Protein AF-A0A7D9IZT2-F1 (afdb_monomer)

Secondary structure (DSSP, 8-state):
-HHHHHHHHHHHHT-TTS--S---S--S--THHHHSGGGGT---------HHHHHHHHHHHTTT-GGG----S-HHHHHHHHHH-S-GGG--GGGHHHHHHHHHHHSPPPTT-

Organism: Paramuricea clavata (NCBI:txid317549)

Mean predicted aligned error: 15.82 Å

Solvent-accessible surface area (backbone atoms only — not comparable to full-atom values): 7527 Å² total; per-residue (Å²): 106,73,68,55,53,50,51,49,52,54,55,61,72,61,48,87,90,54,96,77,86,89,68,96,57,88,86,66,78,82,48,56,61,79,75,41,31,61,86,74,73,46,73,90,83,77,77,92,74,52,74,64,57,53,48,54,49,39,64,74,66,43,76,76,37,74,90,67,60,78,68,90,59,54,71,68,61,48,51,50,50,44,70,77,41,82,60,64,89,74,61,50,78,93,47,47,66,59,54,49,52,51,49,64,74,73,50,78,80,70,96,84,126

Structure (mmCIF, N/CA/C/O backbone):
data_AF-A0A7D9IZT2-F1
#
_entry.id   AF-A0A7D9IZT2-F1
#
loop_
_atom_site.group_PDB
_atom_site.id
_atom_site.type_symbol
_atom_site.label_atom_id
_atom_site.label_alt_id
_atom_site.label_comp_id
_atom_site.label_asym_id
_atom_site.label_entity_id
_atom_site.label_seq_id
_atom_site.pdbx_PDB_ins_code
_atom_site.Cartn_x
_atom_site.Cartn_y
_atom_site.Cartn_z
_atom_site.occupancy
_atom_site.B_iso_or_equiv
_atom_site.auth_seq_id
_atom_site.auth_comp_id
_atom_site.auth_asym_id
_atom_site.auth_atom_id
_atom_site.pdbx_PDB_model_num
ATOM 1 N N . MET A 1 1 ? 0.915 36.038 -32.076 1.00 67.31 1 MET A N 1
ATOM 2 C CA . MET A 1 1 ? 0.946 36.434 -30.653 1.00 67.31 1 MET A CA 1
ATOM 3 C C . MET A 1 1 ? -0.349 36.115 -29.904 1.00 67.31 1 MET A C 1
ATOM 5 O O . MET A 1 1 ? -0.340 35.147 -29.163 1.00 67.31 1 MET A O 1
ATOM 9 N N . GLN A 1 2 ? -1.478 36.820 -30.100 1.00 78.44 2 GLN A N 1
ATOM 10 C CA . GLN A 1 2 ? -2.696 36.554 -29.299 1.00 78.44 2 GLN A CA 1
ATOM 11 C C . GLN A 1 2 ? -3.222 35.116 -29.453 1.00 78.44 2 GLN A C 1
ATOM 13 O O . GLN A 1 2 ? -3.548 34.465 -28.469 1.00 78.44 2 GLN A O 1
ATOM 18 N N . GLN A 1 3 ? -3.231 34.599 -30.683 1.00 81.31 3 GLN A N 1
ATOM 19 C CA . GLN A 1 3 ? -3.655 33.232 -30.991 1.00 81.31 3 GLN A CA 1
ATOM 20 C C . GLN A 1 3 ? -2.750 32.166 -30.353 1.00 81.31 3 GLN A C 1
ATOM 22 O 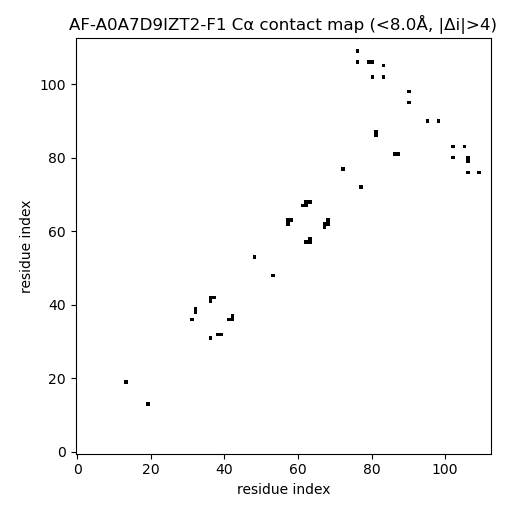O . GLN A 1 3 ? -3.232 31.142 -29.883 1.00 81.31 3 GLN A O 1
ATOM 27 N N . GLU A 1 4 ? -1.445 32.420 -30.279 1.00 79.81 4 GLU A N 1
ATOM 28 C CA . GLU A 1 4 ? -0.483 31.506 -29.652 1.00 79.81 4 GLU A CA 1
ATOM 29 C C . GLU A 1 4 ? -0.645 31.507 -28.131 1.00 79.81 4 GLU A C 1
ATOM 31 O O . GLU A 1 4 ? -0.643 30.441 -27.520 1.00 79.81 4 GLU A O 1
ATOM 36 N N . CYS A 1 5 ? -0.888 32.677 -27.528 1.00 77.88 5 CYS A N 1
ATOM 37 C CA . CYS A 1 5 ? -1.231 32.786 -26.111 1.00 77.88 5 CYS A CA 1
ATOM 38 C C . CYS A 1 5 ? -2.533 32.039 -25.790 1.00 77.88 5 CYS A C 1
ATOM 40 O O . CYS A 1 5 ? -2.594 31.313 -24.802 1.00 77.88 5 CYS A O 1
ATOM 42 N N . THR A 1 6 ? -3.561 32.163 -26.636 1.00 78.62 6 THR A N 1
ATOM 43 C CA . THR A 1 6 ? -4.818 31.418 -26.474 1.00 78.62 6 THR A CA 1
ATOM 44 C C . THR A 1 6 ? -4.596 29.908 -26.574 1.00 78.62 6 THR A C 1
ATOM 46 O O . THR A 1 6 ? -5.107 29.161 -25.741 1.00 78.62 6 THR A O 1
ATOM 49 N N . ASN A 1 7 ? -3.787 29.451 -27.531 1.00 77.25 7 ASN A N 1
ATOM 50 C CA . ASN A 1 7 ? -3.464 28.032 -27.680 1.00 77.25 7 ASN A CA 1
ATOM 51 C C . ASN A 1 7 ? -2.687 27.493 -26.472 1.00 77.25 7 ASN A C 1
ATOM 53 O O . ASN A 1 7 ? -3.008 26.417 -25.970 1.00 77.25 7 ASN A O 1
ATOM 57 N N . PHE A 1 8 ? -1.719 28.260 -25.967 1.00 74.56 8 PHE A N 1
ATOM 58 C CA . PHE A 1 8 ? -0.972 27.908 -24.762 1.00 74.56 8 PHE A CA 1
ATOM 59 C C . PHE A 1 8 ? -1.887 27.804 -23.538 1.00 74.56 8 PHE A C 1
ATOM 61 O O . PHE A 1 8 ? -1.830 26.811 -22.823 1.00 74.56 8 PHE A O 1
ATOM 68 N N . VAL A 1 9 ? -2.775 28.781 -23.324 1.00 72.31 9 VAL A N 1
ATOM 69 C CA . VAL A 1 9 ? -3.735 28.774 -22.208 1.00 72.31 9 VAL A CA 1
ATOM 70 C C . VAL A 1 9 ? -4.681 27.576 -22.297 1.00 72.31 9 VAL A C 1
ATOM 72 O O . VAL A 1 9 ? -4.939 26.933 -21.282 1.00 72.31 9 VAL A O 1
ATOM 75 N N . ASN A 1 10 ? -5.163 27.234 -23.492 1.00 71.81 10 ASN A N 1
ATOM 76 C CA . ASN A 1 10 ? -6.038 26.077 -23.690 1.00 71.81 10 ASN A CA 1
ATOM 77 C C . ASN A 1 10 ? -5.309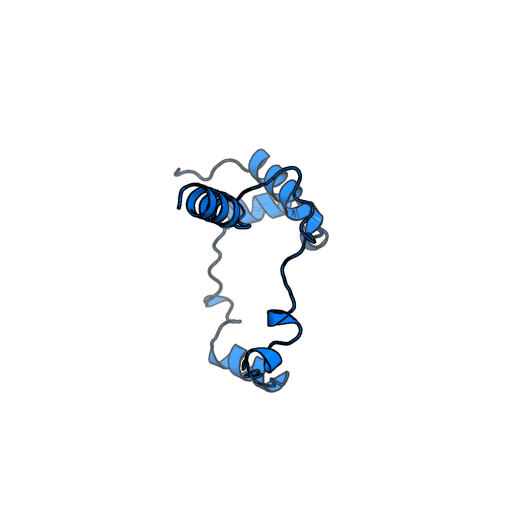 24.752 -23.432 1.00 71.81 10 ASN A C 1
ATOM 79 O O . ASN A 1 10 ? -5.862 23.872 -22.773 1.00 71.81 10 ASN A O 1
ATOM 83 N N . TYR A 1 11 ? -4.062 24.621 -23.890 1.00 67.25 11 TYR A N 1
ATOM 84 C CA . TYR A 1 11 ? -3.228 23.448 -23.621 1.00 67.25 11 TYR A CA 1
ATOM 85 C C . TYR A 1 11 ? -2.884 23.325 -22.129 1.00 67.25 11 TYR A C 1
ATOM 87 O O . TYR A 1 11 ? -3.058 22.264 -21.530 1.00 67.25 11 TYR A O 1
ATOM 95 N N . TRP A 1 12 ? -2.466 24.430 -21.506 1.00 64.19 12 TRP A N 1
ATOM 96 C CA . TRP A 1 12 ? -2.103 24.499 -20.091 1.00 64.19 12 TRP A CA 1
ATOM 97 C C . TRP A 1 12 ? -3.291 24.208 -19.173 1.00 64.19 12 TRP A C 1
ATOM 99 O O . TRP A 1 12 ? -3.178 23.430 -18.230 1.00 64.19 12 TRP A O 1
ATOM 109 N N . ASN A 1 13 ? -4.464 24.766 -19.477 1.00 61.81 13 ASN A N 1
ATOM 110 C CA . ASN A 1 13 ? -5.687 24.482 -18.726 1.00 61.81 13 ASN A CA 1
ATOM 111 C C . ASN A 1 13 ? -6.261 23.092 -19.013 1.00 61.81 13 ASN A C 1
ATOM 113 O O . ASN A 1 13 ? -7.152 22.663 -18.284 1.00 61.81 13 ASN A O 1
ATOM 117 N N . SER A 1 14 ? -5.732 22.386 -20.017 1.00 61.03 14 SER A N 1
ATOM 118 C CA . SER A 1 14 ? -6.039 20.980 -20.290 1.00 61.03 14 SER A CA 1
ATOM 119 C C . SER A 1 14 ? -5.116 19.986 -19.587 1.00 61.03 14 SER A C 1
ATOM 121 O O . SER A 1 14 ? -5.096 18.798 -19.907 1.00 61.03 14 SER A O 1
ATOM 123 N N . HIS A 1 15 ? -4.353 20.449 -18.590 1.00 55.56 15 HIS A N 1
ATOM 124 C CA . HIS A 1 15 ? -3.608 19.565 -17.704 1.00 55.56 15 HIS A CA 1
ATOM 125 C C . HIS A 1 15 ? -4.527 18.749 -16.786 1.00 55.56 15 HIS A C 1
ATOM 127 O O . HIS A 1 15 ? -5.380 19.260 -16.059 1.00 55.56 15 HIS A O 1
ATOM 133 N N . ARG A 1 16 ? -4.255 17.442 -16.787 1.00 54.31 16 ARG A N 1
ATOM 134 C CA . ARG A 1 16 ? -5.083 16.311 -16.338 1.00 54.31 16 ARG A CA 1
ATOM 135 C C . ARG A 1 16 ? -5.421 16.232 -14.840 1.00 54.31 16 ARG A C 1
ATOM 137 O O . ARG A 1 16 ? -5.951 15.222 -14.391 1.00 54.31 16 ARG A O 1
ATOM 144 N N . ILE A 1 17 ? -5.085 17.260 -14.063 1.00 54.88 17 ILE A N 1
ATOM 145 C CA . ILE A 1 17 ? -5.327 17.343 -12.610 1.00 54.88 17 ILE A CA 1
ATOM 146 C C . ILE A 1 17 ? -6.672 18.006 -12.275 1.00 54.88 17 ILE A C 1
ATOM 148 O O . ILE A 1 17 ? -7.050 18.078 -11.108 1.00 54.88 17 ILE A O 1
ATOM 152 N N . ARG A 1 18 ? -7.405 18.500 -13.281 1.00 55.31 18 ARG A N 1
ATOM 153 C CA . ARG A 1 18 ? -8.743 19.088 -13.130 1.00 55.31 18 ARG A CA 1
ATOM 154 C C . ARG A 1 18 ? -9.739 18.310 -13.985 1.00 55.31 18 ARG A C 1
ATOM 156 O O . ARG A 1 18 ? -9.399 17.887 -15.084 1.00 55.31 18 ARG A O 1
ATOM 163 N N . ALA A 1 19 ? -10.956 18.112 -13.481 1.00 51.53 19 ALA A N 1
ATOM 164 C CA . ALA A 1 19 ? -12.028 17.498 -14.257 1.00 51.53 19 ALA A CA 1
ATOM 165 C C . ALA A 1 19 ? -12.365 18.395 -15.457 1.00 51.53 19 ALA A C 1
ATOM 167 O O . ALA A 1 19 ? -12.597 19.593 -15.286 1.00 51.53 19 ALA A O 1
ATOM 168 N N . GLN A 1 20 ? -12.371 17.825 -16.660 1.00 59.84 20 GLN A N 1
ATOM 169 C CA . GLN A 1 20 ? -12.691 18.543 -17.891 1.00 59.84 20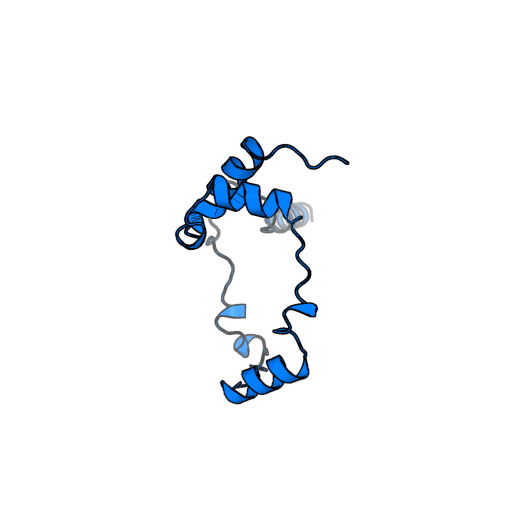 GLN A CA 1
ATOM 170 C C . GLN A 1 20 ? -13.806 17.818 -18.637 1.00 59.84 20 GLN A C 1
ATOM 172 O O . GLN A 1 20 ? -13.748 16.604 -18.816 1.00 59.84 20 GLN A O 1
ATOM 177 N N . ASP A 1 21 ? -14.814 18.573 -19.063 1.00 51.81 21 ASP A N 1
ATOM 178 C CA . ASP A 1 21 ? -15.934 18.077 -19.859 1.00 51.81 21 ASP A CA 1
ATOM 179 C C . ASP A 1 21 ? -15.623 18.285 -21.355 1.00 51.81 21 ASP A C 1
ATOM 181 O O . ASP A 1 21 ? -15.139 19.351 -21.740 1.00 51.81 21 ASP A O 1
ATOM 185 N N . LYS A 1 22 ? -15.910 17.279 -22.194 1.00 54.88 22 LYS A N 1
ATOM 186 C CA . LYS A 1 22 ? -15.849 17.335 -23.676 1.00 54.88 22 LYS A CA 1
ATOM 187 C C . LYS A 1 22 ? -14.467 17.525 -24.328 1.00 54.88 22 LYS A C 1
ATOM 189 O O . LYS A 1 22 ? -14.328 18.305 -25.269 1.00 54.88 22 LYS A O 1
ATOM 194 N N . LEU A 1 23 ? -13.453 16.776 -23.898 1.00 56.03 23 LEU A N 1
ATOM 195 C CA . LEU A 1 23 ? -12.213 16.638 -24.675 1.00 56.03 23 LEU A CA 1
ATOM 196 C C . LEU A 1 23 ? -12.256 15.366 -25.531 1.00 56.03 23 LEU A C 1
ATOM 198 O O . LEU A 1 23 ? -12.298 14.265 -24.995 1.00 56.03 23 LEU A O 1
ATOM 202 N N . GLU A 1 24 ? -12.175 15.514 -26.857 1.00 55.53 24 GLU A N 1
ATOM 203 C CA . GLU A 1 24 ? -11.908 14.421 -27.815 1.00 55.53 24 GLU A CA 1
ATOM 204 C C . GLU A 1 24 ? -10.416 14.028 -27.820 1.00 55.53 24 GLU A C 1
ATOM 206 O O . GLU A 1 24 ? -9.816 13.756 -28.857 1.00 55.53 24 GLU A O 1
ATOM 211 N N . ILE A 1 25 ? -9.767 14.051 -26.656 1.00 54.56 25 ILE A N 1
ATOM 212 C CA . ILE A 1 25 ? -8.399 13.557 -26.509 1.00 54.56 25 ILE A CA 1
ATOM 213 C C . ILE A 1 25 ? -8.526 12.117 -26.013 1.00 54.56 25 ILE A C 1
ATOM 215 O O . ILE A 1 25 ? -9.308 11.906 -25.084 1.00 54.56 25 ILE A O 1
ATOM 219 N N . PRO A 1 26 ? -7.796 11.133 -26.581 1.00 51.19 26 PRO A N 1
ATOM 220 C CA . PRO A 1 26 ? -7.788 9.765 -26.077 1.00 51.19 26 PRO A CA 1
ATOM 221 C C . PRO A 1 26 ? -7.625 9.768 -24.556 1.00 51.19 26 PRO A C 1
ATOM 223 O O . PRO A 1 26 ? -6.574 10.122 -24.020 1.00 51.19 26 PRO A O 1
ATOM 226 N N . THR A 1 27 ? -8.707 9.454 -23.851 1.00 48.34 27 THR A N 1
ATOM 227 C CA . THR A 1 27 ? -8.724 9.468 -22.396 1.00 48.34 27 THR A CA 1
ATOM 228 C C . THR A 1 27 ? -7.962 8.253 -21.896 1.00 48.34 27 THR A C 1
ATOM 230 O O . THR A 1 27 ? -8.315 7.118 -22.206 1.00 48.34 27 THR A O 1
ATOM 233 N N . GLY A 1 28 ? -6.927 8.501 -21.104 1.00 53.91 28 GLY A N 1
ATOM 234 C CA . GLY A 1 28 ? -6.129 7.488 -20.431 1.00 53.91 28 GLY A CA 1
ATOM 235 C C . GLY A 1 28 ? -4.932 8.145 -19.762 1.00 53.91 28 GLY A C 1
ATOM 236 O O . GLY A 1 28 ? -4.486 9.224 -20.161 1.00 53.91 28 GLY A O 1
ATOM 237 N N . ILE A 1 29 ? -4.389 7.513 -18.726 1.00 55.00 29 ILE A N 1
ATOM 238 C CA . ILE A 1 29 ? -3.004 7.797 -18.362 1.00 55.00 29 ILE A CA 1
ATOM 239 C C . ILE A 1 29 ? -2.167 7.308 -19.545 1.00 55.00 29 ILE A C 1
ATOM 241 O O . ILE A 1 29 ? -2.367 6.151 -19.908 1.00 55.00 29 ILE A O 1
ATOM 245 N N . PRO A 1 30 ? -1.279 8.108 -20.182 1.00 58.31 30 PRO A N 1
ATOM 246 C CA . PRO A 1 30 ? -0.264 7.555 -21.060 1.00 58.31 30 PRO A CA 1
ATOM 247 C C . PRO A 1 30 ? 0.559 6.583 -20.224 1.00 58.31 30 PRO A C 1
ATOM 249 O O . PRO A 1 30 ? 1.516 6.955 -19.554 1.00 58.31 30 PRO A O 1
ATOM 252 N N . ASN A 1 31 ? 0.126 5.327 -20.216 1.00 64.81 31 ASN A N 1
ATOM 253 C CA . ASN A 1 31 ? 0.799 4.266 -19.502 1.00 64.81 31 ASN A CA 1
ATOM 254 C C . ASN A 1 31 ? 2.060 3.875 -20.266 1.00 64.81 31 ASN A C 1
ATOM 256 O O . ASN A 1 31 ? 2.795 3.041 -19.796 1.00 64.81 31 ASN A O 1
ATOM 260 N N . HIS A 1 32 ? 2.329 4.475 -21.430 1.00 75.81 32 HIS A N 1
ATOM 261 C CA . HIS A 1 32 ? 3.452 4.149 -22.298 1.00 75.81 32 HIS A CA 1
ATOM 262 C C . HIS A 1 32 ? 4.806 4.251 -21.582 1.00 75.81 32 HIS A C 1
ATOM 264 O O . HIS A 1 32 ? 5.649 3.391 -21.774 1.00 75.81 32 HIS A O 1
ATOM 270 N N . MET A 1 33 ? 5.000 5.243 -20.708 1.00 76.38 33 MET A N 1
ATOM 271 C CA . MET A 1 33 ? 6.228 5.353 -19.908 1.00 76.38 33 MET A CA 1
ATOM 272 C C . MET A 1 33 ? 6.343 4.260 -18.836 1.00 76.38 33 MET A C 1
ATOM 274 O O . MET A 1 33 ? 7.444 3.856 -18.502 1.00 76.38 33 MET A O 1
ATOM 278 N N . PHE A 1 34 ? 5.224 3.763 -18.308 1.00 76.44 34 PHE A N 1
ATOM 279 C CA . PHE A 1 34 ? 5.211 2.675 -17.321 1.00 76.44 34 PHE A CA 1
ATOM 280 C C . PHE A 1 34 ? 5.130 1.282 -17.965 1.00 76.44 34 PHE A C 1
ATOM 282 O O . PHE A 1 34 ? 5.540 0.301 -17.363 1.00 76.44 34 PHE A O 1
ATOM 289 N N . ALA A 1 35 ? 4.589 1.191 -19.177 1.00 82.81 35 ALA A N 1
ATOM 290 C CA . ALA A 1 35 ? 4.417 -0.028 -19.957 1.00 82.81 35 ALA A CA 1
ATOM 291 C C . ALA A 1 35 ? 5.642 -0.325 -20.829 1.00 82.81 35 ALA A C 1
ATOM 293 O O . ALA A 1 35 ? 5.869 -1.481 -21.163 1.00 82.81 35 ALA A O 1
ATOM 294 N N . PHE A 1 36 ? 6.404 0.711 -21.194 1.00 85.00 36 PHE A N 1
ATOM 295 C CA . PHE A 1 36 ? 7.658 0.624 -21.946 1.00 85.00 36 PHE A CA 1
ATOM 296 C C . PHE A 1 36 ? 8.720 1.552 -21.326 1.00 85.00 36 PHE A C 1
ATOM 298 O O . PHE A 1 36 ? 9.178 2.495 -21.984 1.00 85.00 36 PHE A O 1
ATOM 305 N N . PRO A 1 37 ? 9.065 1.359 -20.041 1.00 85.50 37 PRO A N 1
ATOM 306 C CA . PRO A 1 37 ? 10.026 2.205 -19.331 1.00 85.50 37 PRO A CA 1
ATOM 307 C C . PRO A 1 37 ? 11.387 2.286 -20.040 1.00 85.50 37 PRO A C 1
ATOM 309 O O . PRO A 1 37 ? 12.015 3.349 -20.063 1.00 85.50 37 PRO A O 1
ATOM 312 N N . GLU A 1 38 ? 11.794 1.221 -20.728 1.00 88.75 38 GLU A N 1
ATOM 313 C CA . GLU A 1 38 ? 13.068 1.125 -21.444 1.00 88.75 38 GLU A CA 1
ATOM 314 C C . GLU A 1 38 ? 13.162 2.143 -22.589 1.00 88.75 38 GLU A C 1
ATOM 316 O O . GLU A 1 38 ? 14.222 2.724 -22.828 1.00 88.75 38 GLU A O 1
ATOM 321 N N . ASN A 1 39 ? 12.036 2.443 -23.250 1.00 89.19 39 ASN A N 1
ATOM 322 C CA . ASN A 1 39 ? 11.969 3.440 -24.326 1.00 89.19 39 ASN A CA 1
ATOM 323 C C . ASN A 1 39 ? 12.238 4.871 -23.834 1.00 89.19 39 ASN A C 1
ATOM 325 O O . ASN A 1 39 ? 12.481 5.767 -24.644 1.00 89.19 39 ASN A O 1
ATOM 329 N N . TYR A 1 40 ? 12.189 5.088 -22.519 1.00 86.12 40 TYR A N 1
ATOM 330 C CA . TYR A 1 40 ? 12.479 6.364 -21.866 1.00 86.12 40 TYR A CA 1
ATOM 331 C C . TYR A 1 40 ? 13.766 6.314 -21.034 1.00 86.12 40 TYR A C 1
ATOM 333 O O . TYR A 1 40 ? 14.034 7.242 -20.273 1.00 86.12 40 TYR A O 1
ATOM 341 N N . GLY A 1 41 ? 14.575 5.260 -21.189 1.00 88.06 41 GLY A N 1
ATOM 342 C CA . GLY A 1 41 ? 15.850 5.106 -20.490 1.00 88.06 41 GLY A CA 1
ATOM 343 C C . GLY A 1 41 ? 15.724 4.662 -19.034 1.00 88.06 41 GLY A C 1
ATOM 344 O O . GLY A 1 41 ? 16.712 4.733 -18.308 1.00 88.06 41 GLY A O 1
ATOM 345 N N . ALA A 1 42 ? 14.542 4.217 -18.598 1.00 87.44 42 ALA A N 1
ATOM 346 C CA . ALA A 1 42 ? 14.413 3.549 -17.313 1.00 87.44 42 ALA A CA 1
ATOM 347 C C . ALA A 1 42 ? 14.904 2.100 -17.430 1.00 87.44 42 ALA A C 1
ATOM 349 O O . ALA A 1 42 ? 14.638 1.407 -18.413 1.00 87.44 42 ALA A O 1
ATOM 350 N N . THR A 1 43 ? 15.642 1.660 -16.419 1.00 87.38 43 THR A N 1
ATOM 351 C CA . THR A 1 43 ? 16.179 0.307 -16.287 1.00 87.38 43 THR A CA 1
ATOM 352 C C . THR A 1 43 ? 15.482 -0.404 -15.140 1.00 87.38 43 THR A C 1
ATOM 354 O O . THR A 1 43 ? 15.001 0.229 -14.197 1.00 87.38 43 THR A O 1
ATOM 357 N N . ASN A 1 44 ? 15.378 -1.729 -15.237 1.00 83.62 44 ASN A N 1
ATOM 358 C CA . ASN A 1 44 ? 14.848 -2.511 -14.136 1.00 83.62 44 ASN A CA 1
ATOM 359 C C . ASN A 1 44 ? 15.915 -2.636 -13.040 1.00 83.62 44 ASN A C 1
ATOM 361 O O . ASN A 1 44 ? 16.875 -3.381 -13.202 1.00 83.62 44 ASN A O 1
ATOM 365 N N . GLU A 1 45 ? 15.723 -1.913 -11.940 1.00 85.62 45 GLU A N 1
ATOM 366 C CA . GLU A 1 45 ? 16.549 -1.996 -10.727 1.00 85.62 45 GLU A CA 1
ATOM 367 C C . GLU A 1 45 ? 15.895 -2.903 -9.665 1.00 85.62 45 GLU A C 1
ATOM 369 O O . GLU A 1 45 ? 16.149 -2.756 -8.468 1.00 85.62 45 GLU A O 1
ATOM 374 N N . SER A 1 46 ? 14.986 -3.802 -10.072 1.00 84.69 46 SER A N 1
ATOM 375 C CA . SER A 1 46 ? 14.378 -4.761 -9.152 1.00 84.69 46 SER A CA 1
ATOM 376 C C . SER A 1 46 ? 15.436 -5.690 -8.572 1.00 84.69 46 SER A C 1
ATOM 378 O O . SER A 1 46 ? 16.292 -6.203 -9.290 1.00 84.69 46 SER A O 1
ATOM 380 N N . ILE A 1 47 ? 15.324 -5.954 -7.277 1.00 88.69 47 ILE A N 1
ATOM 381 C CA . ILE A 1 47 ? 16.095 -6.995 -6.608 1.00 88.69 47 ILE A CA 1
ATOM 382 C C . ILE A 1 47 ? 15.221 -8.245 -6.600 1.00 88.69 47 ILE A C 1
ATOM 384 O O . ILE A 1 47 ? 14.095 -8.200 -6.101 1.00 88.69 47 ILE A O 1
ATOM 388 N N . ASP A 1 48 ? 15.728 -9.336 -7.166 1.00 89.06 48 ASP A N 1
ATOM 389 C CA . ASP A 1 48 ? 15.087 -10.641 -7.046 1.00 89.06 48 ASP A CA 1
ATOM 390 C C . ASP A 1 48 ? 15.269 -11.119 -5.605 1.00 89.06 48 ASP A C 1
ATOM 392 O O . ASP A 1 48 ? 16.393 -11.350 -5.161 1.00 89.06 48 ASP A O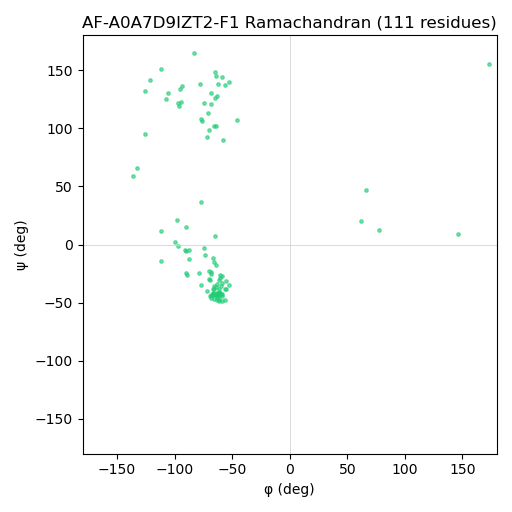 1
ATOM 396 N N . LEU A 1 49 ? 14.164 -11.213 -4.868 1.00 91.44 49 LEU A N 1
ATOM 397 C CA . LEU A 1 49 ? 14.147 -11.683 -3.487 1.00 91.44 49 LEU A CA 1
ATOM 398 C C . LEU A 1 49 ? 13.567 -13.094 -3.449 1.00 91.44 49 LEU A C 1
ATOM 400 O O . LEU A 1 49 ? 12.502 -13.348 -4.019 1.00 91.44 49 LEU A O 1
ATOM 404 N N . SER A 1 50 ? 14.269 -14.002 -2.777 1.00 93.88 50 SER A N 1
ATOM 405 C CA . SER A 1 50 ? 13.737 -15.311 -2.405 1.00 93.88 50 SER A CA 1
ATOM 406 C C . SER A 1 50 ? 12.921 -15.227 -1.111 1.00 93.88 50 SER A C 1
ATOM 408 O O . SER A 1 50 ? 13.016 -14.252 -0.364 1.00 93.88 50 SER A O 1
ATOM 410 N N . ASP A 1 51 ? 12.130 -16.264 -0.827 1.00 93.31 51 ASP A N 1
ATOM 411 C CA . ASP A 1 51 ? 11.408 -16.365 0.447 1.00 93.31 51 ASP A CA 1
ATOM 412 C C . ASP A 1 51 ? 12.377 -16.359 1.646 1.00 93.31 51 ASP A C 1
ATOM 414 O O . ASP A 1 51 ? 12.065 -15.772 2.681 1.00 93.31 51 ASP A O 1
ATOM 418 N N . ASP A 1 52 ? 13.575 -16.933 1.479 1.00 94.25 52 ASP A N 1
ATOM 419 C CA . ASP A 1 52 ? 14.629 -16.940 2.498 1.00 94.25 52 ASP A CA 1
ATOM 420 C C . ASP A 1 52 ? 15.167 -15.518 2.753 1.00 94.25 52 ASP A C 1
ATOM 422 O O . ASP A 1 52 ? 15.283 -15.107 3.905 1.00 94.25 52 ASP A O 1
ATOM 426 N N . ASP A 1 53 ? 15.398 -14.715 1.702 1.00 93.31 53 ASP A N 1
ATOM 427 C CA . ASP A 1 53 ? 15.839 -13.315 1.855 1.00 93.31 53 ASP A CA 1
ATOM 428 C C . ASP A 1 53 ? 14.800 -12.473 2.614 1.00 93.31 53 ASP A C 1
ATOM 430 O O . ASP A 1 53 ? 15.142 -11.602 3.420 1.00 93.31 53 ASP A O 1
ATOM 434 N N . ILE A 1 54 ? 13.512 -12.722 2.355 1.00 91.56 54 ILE A N 1
ATOM 435 C CA . ILE A 1 54 ? 12.409 -12.039 3.041 1.00 91.56 54 ILE A CA 1
ATOM 436 C C . ILE A 1 54 ? 12.378 -12.442 4.519 1.00 91.56 54 ILE A C 1
ATOM 438 O O . ILE A 1 54 ? 12.210 -11.571 5.379 1.00 91.56 54 ILE A O 1
ATOM 442 N N . GLN A 1 55 ? 12.548 -13.734 4.812 1.00 92.00 55 GLN A N 1
ATOM 443 C CA . GLN A 1 55 ? 12.573 -14.257 6.177 1.00 92.00 55 GLN A CA 1
ATOM 444 C C . GLN A 1 55 ? 13.750 -13.678 6.974 1.00 92.00 55 GLN A C 1
ATOM 446 O O . GLN A 1 55 ? 13.540 -13.157 8.071 1.00 92.00 55 GLN A O 1
ATOM 451 N N . ASP A 1 56 ? 14.952 -13.677 6.396 1.00 92.94 56 ASP A N 1
ATOM 452 C CA . ASP A 1 56 ? 16.164 -13.142 7.026 1.00 92.94 56 ASP A CA 1
ATOM 453 C C . ASP A 1 56 ? 16.008 -11.655 7.388 1.00 92.94 56 ASP A C 1
ATOM 455 O O . ASP A 1 56 ? 16.376 -11.219 8.484 1.00 92.94 56 ASP A O 1
ATOM 459 N N . VAL A 1 57 ? 15.421 -10.858 6.486 1.00 91.00 57 VAL A N 1
ATOM 460 C CA . VAL A 1 57 ? 15.143 -9.438 6.750 1.00 91.00 57 VAL A CA 1
ATOM 461 C C . VAL A 1 57 ? 14.085 -9.277 7.836 1.00 91.00 57 VAL A C 1
ATOM 463 O O . VAL A 1 57 ? 14.248 -8.415 8.700 1.00 91.00 57 VAL A O 1
ATOM 466 N N . ALA A 1 58 ? 13.020 -10.082 7.815 1.00 89.38 58 ALA A N 1
ATOM 467 C CA . ALA A 1 58 ? 11.945 -9.994 8.797 1.00 89.38 58 ALA A CA 1
ATOM 468 C C . ALA A 1 58 ? 12.436 -10.297 10.223 1.00 89.38 58 ALA A C 1
ATOM 470 O O . ALA A 1 58 ? 12.066 -9.583 11.161 1.00 89.38 58 ALA A O 1
ATOM 471 N N . GLU A 1 59 ? 13.298 -11.309 10.369 1.00 89.62 59 GLU A N 1
ATOM 472 C CA . GLU A 1 59 ? 13.954 -11.657 11.633 1.00 89.62 59 GLU A CA 1
ATOM 473 C C . GLU A 1 59 ? 14.955 -10.578 12.063 1.00 89.62 59 GLU A C 1
ATOM 475 O O . GLU A 1 59 ? 14.936 -10.129 13.210 1.00 89.62 59 GLU A O 1
ATOM 480 N N . GLY A 1 60 ? 15.801 -10.104 11.143 1.00 87.75 60 GLY A N 1
ATOM 481 C CA . GLY A 1 60 ? 16.820 -9.097 11.445 1.00 87.75 60 GLY A CA 1
ATOM 482 C C . GLY A 1 60 ? 16.257 -7.709 11.762 1.00 87.75 60 GLY A C 1
ATOM 483 O O . GLY A 1 60 ? 16.861 -6.958 12.531 1.00 87.75 60 GLY A O 1
ATOM 484 N N . SER A 1 61 ? 15.109 -7.349 11.183 1.00 88.12 61 SER A N 1
ATOM 485 C CA . SER A 1 61 ? 14.473 -6.050 11.411 1.00 88.12 61 SER A CA 1
ATOM 486 C C . SER A 1 61 ? 13.541 -6.031 12.623 1.00 88.12 61 SER A C 1
ATOM 488 O O . SER A 1 61 ? 13.090 -4.948 12.996 1.00 88.12 61 SER A O 1
ATOM 490 N N . GLY A 1 62 ? 13.191 -7.195 13.186 1.00 83.25 62 GLY A N 1
ATOM 491 C CA . GLY A 1 62 ? 12.211 -7.315 14.272 1.00 83.25 62 GLY A CA 1
ATOM 492 C C . GLY A 1 62 ? 10.803 -6.845 13.886 1.00 83.25 62 GLY A C 1
ATOM 493 O O . GLY A 1 62 ? 9.997 -6.499 14.747 1.00 83.2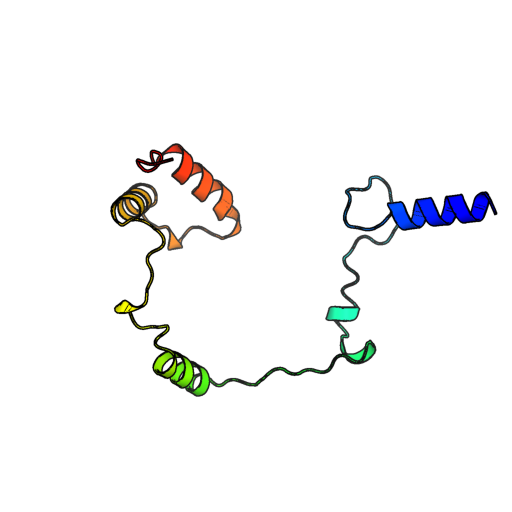5 62 GLY A O 1
ATOM 494 N N . VAL A 1 63 ? 10.484 -6.783 12.583 1.00 83.12 63 VAL A N 1
ATOM 495 C CA . VAL A 1 63 ? 9.189 -6.248 12.104 1.00 83.12 63 VAL A CA 1
ATOM 496 C C . VAL A 1 63 ? 8.018 -7.152 12.492 1.00 83.12 63 VAL A C 1
ATOM 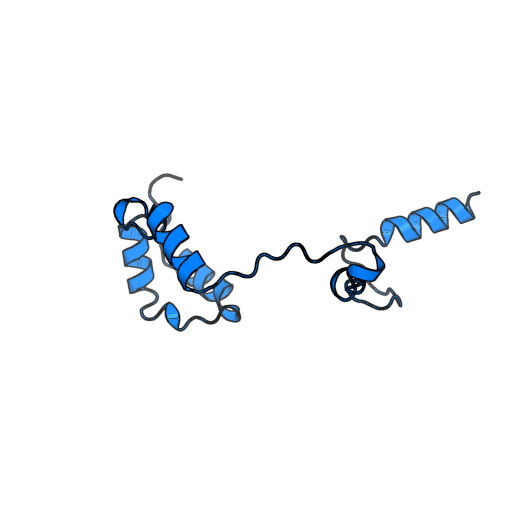498 O O . VAL A 1 63 ? 6.882 -6.691 12.591 1.00 83.12 63 VAL A O 1
ATOM 501 N N . MET A 1 64 ? 8.308 -8.434 12.718 1.00 79.31 64 MET A N 1
ATOM 502 C CA . MET A 1 64 ? 7.344 -9.440 13.156 1.00 79.31 64 MET A CA 1
ATOM 503 C C . MET A 1 64 ? 7.250 -9.548 14.682 1.00 79.31 64 MET A C 1
ATOM 505 O O . MET A 1 64 ? 6.402 -10.288 15.178 1.00 79.31 64 MET A O 1
ATOM 509 N N . ASP A 1 65 ? 8.092 -8.831 15.432 1.00 83.44 65 ASP A N 1
ATOM 510 C CA . ASP A 1 65 ? 8.086 -8.901 16.888 1.00 83.44 65 ASP A CA 1
ATOM 511 C C . ASP A 1 65 ? 6.798 -8.276 17.427 1.00 83.44 65 ASP A C 1
ATOM 513 O O . ASP A 1 65 ? 6.532 -7.087 17.237 1.00 83.44 65 ASP A O 1
ATOM 517 N N . GLU A 1 66 ? 6.011 -9.062 18.162 1.00 70.75 66 GLU A N 1
ATOM 518 C CA . GLU A 1 66 ? 4.752 -8.604 18.762 1.00 70.75 66 GLU A CA 1
ATOM 519 C C . GLU A 1 66 ? 4.952 -7.412 19.716 1.00 70.75 66 GLU A C 1
ATOM 521 O O . GLU A 1 66 ? 4.064 -6.570 19.855 1.00 70.75 66 GLU A O 1
ATOM 526 N N . GLU A 1 67 ? 6.140 -7.296 20.318 1.00 68.50 67 GLU A N 1
ATOM 527 C CA . GLU A 1 67 ? 6.533 -6.184 21.192 1.00 68.50 67 GLU A CA 1
ATOM 528 C C . GLU A 1 67 ? 6.699 -4.852 20.434 1.00 68.50 67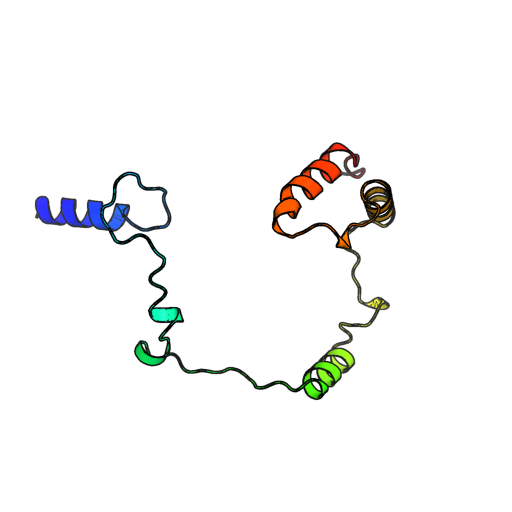 GLU A C 1
ATOM 530 O O . GLU A 1 67 ? 6.514 -3.782 21.019 1.00 68.50 67 GLU A O 1
ATOM 535 N N . HIS A 1 68 ? 6.985 -4.905 19.128 1.00 63.31 68 HIS A N 1
ATOM 536 C CA . HIS A 1 68 ? 7.125 -3.739 18.251 1.00 63.31 68 HIS A CA 1
ATOM 537 C C . HIS A 1 68 ? 5.846 -3.422 17.458 1.00 63.31 68 HIS A C 1
ATOM 539 O O . HIS A 1 68 ? 5.800 -2.412 16.745 1.00 63.31 68 HIS A O 1
ATOM 545 N N . ILE A 1 69 ? 4.778 -4.221 17.604 1.00 67.69 69 ILE A N 1
ATOM 546 C CA . ILE A 1 69 ? 3.474 -3.924 16.999 1.00 67.69 69 ILE A CA 1
ATOM 547 C C . ILE A 1 69 ? 2.837 -2.756 17.755 1.00 67.69 69 ILE A C 1
ATOM 549 O O . ILE A 1 69 ? 2.109 -2.909 18.741 1.00 67.69 69 ILE A O 1
ATOM 553 N N . VAL A 1 70 ? 3.084 -1.551 17.249 1.00 68.94 70 VAL A N 1
ATOM 554 C CA . VAL A 1 70 ? 2.370 -0.352 17.681 1.00 68.94 70 VAL A CA 1
ATOM 555 C C . VAL A 1 70 ? 0.908 -0.507 17.269 1.00 68.94 70 VAL A C 1
ATOM 557 O O . VAL A 1 70 ? 0.532 -0.317 16.112 1.00 68.94 70 VAL A O 1
ATOM 560 N N . ASN A 1 71 ? 0.054 -0.861 18.229 1.00 69.00 71 ASN A N 1
ATOM 561 C CA . ASN A 1 71 ? -1.387 -0.810 18.031 1.00 69.00 71 ASN A CA 1
ATOM 562 C C . ASN A 1 71 ? -1.804 0.667 17.970 1.00 69.00 71 ASN A C 1
ATOM 564 O O . ASN A 1 71 ? -1.981 1.322 18.992 1.00 69.00 71 ASN A O 1
ATOM 568 N N . PHE A 1 72 ? -1.969 1.190 16.754 1.00 77.25 72 PHE A N 1
ATOM 569 C CA . PHE A 1 72 ? -2.486 2.545 16.515 1.00 77.25 72 PHE A CA 1
ATOM 570 C C . PHE A 1 72 ? -3.957 2.712 16.921 1.00 77.25 72 PHE A C 1
ATOM 572 O O . PHE A 1 72 ? -4.471 3.827 16.944 1.00 77.25 72 PHE A O 1
ATOM 579 N N . ILE A 1 73 ? -4.639 1.601 17.203 1.00 78.19 73 ILE A N 1
ATOM 580 C CA . ILE A 1 73 ? -6.021 1.568 17.662 1.00 78.19 73 ILE A CA 1
ATOM 581 C C . ILE A 1 73 ? -6.002 1.196 19.138 1.00 78.19 73 ILE A C 1
ATOM 583 O O . ILE A 1 73 ? -5.456 0.158 19.516 1.00 78.19 73 ILE A O 1
ATOM 587 N N . ASP A 1 74 ? -6.623 2.048 19.943 1.00 83.19 74 ASP A N 1
ATOM 588 C CA . ASP A 1 74 ? -6.874 1.802 21.355 1.00 83.19 74 ASP A CA 1
ATOM 589 C C . ASP A 1 74 ? -7.581 0.436 21.570 1.00 83.19 74 ASP A C 1
ATOM 591 O O . ASP A 1 74 ? -8.458 0.068 20.776 1.00 83.19 74 ASP A O 1
ATOM 595 N N . PRO A 1 75 ? -7.208 -0.345 22.605 1.00 82.06 75 PRO A N 1
ATOM 596 C CA . PRO A 1 75 ? -7.776 -1.672 22.840 1.00 82.06 75 PRO A CA 1
ATOM 597 C C . PRO A 1 75 ? -9.307 -1.694 22.956 1.00 82.06 75 PRO A C 1
ATOM 599 O O . PRO A 1 75 ? -9.935 -2.606 22.406 1.00 82.06 75 PRO A O 1
ATOM 602 N N . ASP A 1 76 ? -9.911 -0.689 23.596 1.00 83.94 76 ASP A N 1
ATOM 603 C CA . ASP A 1 76 ? -11.366 -0.610 23.774 1.00 83.94 76 ASP A CA 1
ATOM 604 C C . ASP A 1 76 ? -12.056 -0.361 22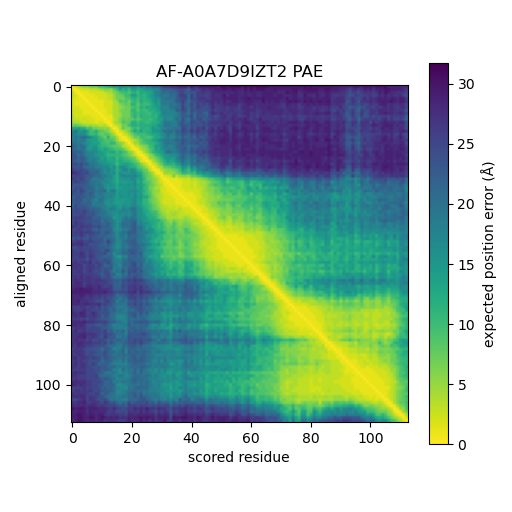.427 1.00 83.94 76 ASP A C 1
ATOM 606 O O . ASP A 1 76 ? -13.027 -1.032 22.064 1.00 83.94 76 ASP A O 1
ATOM 610 N N . THR A 1 77 ? -11.492 0.543 21.627 1.00 82.44 77 THR A N 1
ATOM 611 C CA . THR A 1 77 ? -11.952 0.856 20.269 1.00 82.44 77 THR A CA 1
ATOM 612 C C . THR A 1 77 ? -11.844 -0.369 19.360 1.00 82.44 77 THR A C 1
ATOM 614 O O . THR A 1 77 ? -12.767 -0.684 18.605 1.00 82.44 77 THR A O 1
ATOM 617 N N . LYS A 1 78 ? -10.741 -1.121 19.462 1.00 83.88 78 LYS A N 1
ATOM 618 C CA . LYS A 1 78 ? -10.542 -2.374 18.720 1.00 83.88 78 LYS A CA 1
ATOM 619 C C . LYS A 1 78 ? -11.602 -3.412 19.093 1.00 83.88 78 LYS A C 1
ATOM 621 O O . LYS A 1 78 ? -12.160 -4.056 18.203 1.00 83.88 78 LYS A O 1
ATOM 626 N N . GLN A 1 79 ? -11.918 -3.552 20.380 1.00 84.69 79 GLN A N 1
ATOM 627 C CA . GLN A 1 79 ? -12.945 -4.484 20.844 1.00 84.69 79 GLN A CA 1
ATOM 628 C C . GLN A 1 79 ? -14.347 -4.092 20.350 1.00 84.69 79 GLN A C 1
ATOM 630 O O . GLN A 1 79 ? -15.115 -4.962 19.933 1.00 84.69 79 GLN A O 1
ATOM 635 N N . GLN A 1 80 ? -14.662 -2.794 20.315 1.00 85.50 80 GLN A N 1
ATOM 636 C CA . GLN A 1 80 ? -15.915 -2.292 19.743 1.00 85.50 80 GLN A CA 1
ATOM 637 C C . GLN A 1 80 ? -16.020 -2.586 18.239 1.00 85.50 80 GLN A C 1
ATOM 639 O O . GLN A 1 80 ? -17.060 -3.070 17.786 1.00 85.50 80 GLN A O 1
ATOM 644 N N . CYS A 1 81 ? -14.939 -2.382 17.475 1.00 84.69 81 CYS A N 1
ATOM 645 C CA . CYS A 1 81 ? -14.886 -2.734 16.052 1.00 84.69 81 CYS A CA 1
ATOM 646 C C . CYS A 1 81 ? -15.197 -4.219 15.809 1.00 84.69 81 CYS A C 1
ATOM 648 O O . CYS A 1 81 ? -16.020 -4.533 14.950 1.00 84.69 81 CYS A O 1
ATOM 650 N N . VAL A 1 82 ? -14.573 -5.125 16.574 1.00 84.56 82 VAL A N 1
ATOM 651 C CA . VAL A 1 82 ? -14.787 -6.582 16.451 1.00 84.56 82 VAL A CA 1
ATOM 652 C C . VAL A 1 82 ? -16.218 -6.977 16.835 1.00 84.56 82 VAL A C 1
ATOM 654 O O . VAL A 1 82 ? -16.803 -7.861 16.212 1.00 84.56 82 VAL A O 1
ATOM 657 N N . GLY A 1 83 ? -16.817 -6.304 17.822 1.00 84.81 83 GLY A N 1
ATOM 658 C CA . GLY A 1 83 ? -18.220 -6.521 18.185 1.00 84.81 83 GLY A CA 1
ATOM 659 C C . GLY A 1 83 ? -19.205 -6.086 17.094 1.00 84.81 83 GLY A C 1
ATOM 660 O O . GLY A 1 83 ? -20.208 -6.760 16.864 1.00 84.81 83 GLY A O 1
ATOM 661 N N . LEU A 1 84 ? -18.917 -4.978 16.406 1.00 87.31 84 LEU A N 1
ATOM 662 C CA . LEU A 1 84 ? -19.758 -4.435 15.333 1.00 87.31 84 LEU A CA 1
ATOM 663 C C . LEU A 1 84 ? -19.605 -5.197 14.013 1.00 87.31 84 LEU A C 1
ATOM 665 O O . LEU A 1 84 ? -20.573 -5.345 13.266 1.00 87.31 84 LEU A O 1
ATOM 669 N N . ILE A 1 85 ? -18.396 -5.676 13.722 1.00 85.00 85 ILE A N 1
ATOM 670 C CA . ILE A 1 85 ? -18.066 -6.419 12.507 1.00 85.00 85 ILE A CA 1
ATOM 671 C C . ILE A 1 85 ? -17.421 -7.748 12.928 1.00 85.00 85 ILE A C 1
ATOM 673 O O . ILE A 1 85 ? -16.209 -7.799 13.123 1.00 85.00 85 ILE A O 1
ATOM 677 N N . PRO A 1 86 ? -18.204 -8.840 13.028 1.00 76.19 86 PRO A N 1
ATOM 678 C CA . PRO A 1 86 ? -17.714 -10.119 13.548 1.00 76.19 86 PRO A CA 1
ATOM 679 C C . PRO A 1 86 ? -16.720 -10.845 12.630 1.00 76.19 86 PRO A C 1
ATOM 681 O O . PRO A 1 86 ? -15.979 -11.696 13.100 1.00 76.19 86 PRO A O 1
ATOM 684 N N . ASN A 1 87 ? -16.744 -10.550 11.324 1.00 83.62 87 ASN A N 1
ATOM 685 C CA . ASN A 1 87 ? -15.918 -11.201 10.297 1.00 83.62 87 ASN A CA 1
ATOM 686 C C . ASN A 1 87 ? -15.264 -10.141 9.383 1.00 83.62 87 ASN A C 1
ATOM 688 O O . ASN A 1 87 ? -15.652 -10.017 8.212 1.00 83.62 87 ASN A O 1
ATOM 692 N N . PRO A 1 88 ? -14.353 -9.301 9.906 1.00 81.62 88 PRO A N 1
ATOM 693 C CA . PRO A 1 88 ? -13.745 -8.209 9.144 1.00 81.62 88 PRO A CA 1
ATOM 694 C C . PRO A 1 88 ? -12.957 -8.699 7.920 1.00 81.62 88 PRO A C 1
ATOM 696 O O . PRO A 1 88 ? -12.915 -8.014 6.902 1.00 81.62 88 PRO A O 1
ATOM 699 N N . GLU A 1 89 ? -12.408 -9.912 7.970 1.00 85.44 89 GLU A N 1
ATOM 700 C CA . GLU A 1 89 ? -11.668 -10.556 6.880 1.00 85.44 89 GLU A CA 1
ATOM 701 C C . GLU A 1 89 ? -12.514 -10.842 5.628 1.00 85.44 89 GLU A C 1
ATOM 703 O O . GLU A 1 89 ? -11.969 -11.045 4.545 1.00 85.44 89 GLU A O 1
ATOM 708 N N . LYS A 1 90 ? -13.849 -10.834 5.747 1.00 87.50 90 LYS A N 1
ATOM 709 C CA . LYS A 1 90 ? -14.769 -11.022 4.610 1.00 87.50 90 LYS A CA 1
ATOM 710 C C . LYS A 1 90 ? -15.112 -9.718 3.892 1.00 87.50 90 LYS A C 1
ATOM 712 O O . LYS A 1 90 ? -15.835 -9.743 2.894 1.00 87.50 90 LYS A O 1
ATOM 717 N N . ILE A 1 91 ? -14.641 -8.577 4.394 1.00 85.81 91 ILE A N 1
ATOM 718 C CA . ILE A 1 91 ? -14.880 -7.280 3.765 1.00 85.81 91 ILE A CA 1
ATOM 719 C C . ILE A 1 91 ? -13.943 -7.147 2.569 1.00 85.81 91 ILE A C 1
ATOM 721 O O . ILE A 1 91 ? -12.741 -6.941 2.703 1.00 85.81 91 ILE A O 1
ATOM 725 N N . GLU A 1 92 ? -14.513 -7.234 1.372 1.00 88.31 92 GLU A N 1
ATOM 726 C CA . GLU A 1 92 ? -13.779 -6.936 0.148 1.00 88.31 92 GLU A CA 1
ATOM 727 C C . GLU A 1 92 ? -13.359 -5.459 0.096 1.00 88.31 92 GLU A C 1
ATOM 729 O O . GLU A 1 92 ? -14.104 -4.572 0.522 1.00 88.31 92 GLU A O 1
ATOM 734 N N . ALA A 1 93 ? -12.214 -5.172 -0.531 1.00 87.69 93 ALA A N 1
ATOM 735 C CA . ALA A 1 93 ? -11.671 -3.815 -0.658 1.00 87.69 93 ALA A CA 1
ATOM 736 C C . ALA A 1 93 ? -12.674 -2.802 -1.248 1.00 87.69 93 ALA A C 1
ATOM 738 O O . ALA A 1 93 ? -12.719 -1.649 -0.822 1.00 87.69 93 ALA A O 1
ATOM 739 N N . LYS A 1 94 ? -13.538 -3.241 -2.177 1.00 88.50 94 LYS A N 1
ATOM 740 C CA . LYS A 1 94 ? -14.596 -2.405 -2.777 1.00 88.50 94 LYS A CA 1
ATOM 741 C C . LYS A 1 94 ? -15.609 -1.871 -1.750 1.00 88.50 94 LYS A C 1
ATOM 743 O O . LYS A 1 94 ? -16.176 -0.804 -1.957 1.00 88.50 94 LYS A O 1
ATOM 748 N N . ASN A 1 95 ? -15.791 -2.580 -0.634 1.00 87.75 95 ASN A N 1
ATOM 749 C CA . ASN A 1 95 ? -16.745 -2.254 0.428 1.00 87.75 95 ASN A CA 1
ATOM 750 C C . A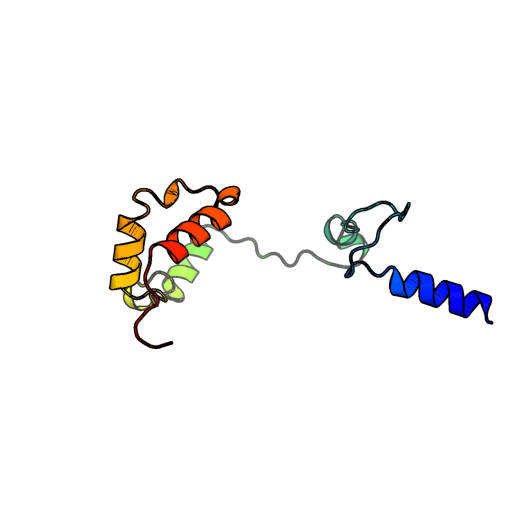SN A 1 95 ? -16.083 -1.545 1.624 1.00 87.75 95 ASN A C 1
ATOM 752 O O . ASN A 1 95 ? -16.760 -1.231 2.604 1.00 87.75 95 ASN A O 1
ATOM 756 N N . ALA A 1 96 ? -14.775 -1.263 1.568 1.00 86.69 96 ALA A N 1
ATOM 757 C CA . ALA A 1 96 ? -14.036 -0.698 2.699 1.00 86.69 96 ALA A CA 1
ATOM 758 C C . ALA A 1 96 ? -14.599 0.660 3.159 1.00 86.69 96 ALA A C 1
ATOM 760 O O . ALA A 1 96 ? -14.657 0.943 4.354 1.00 86.69 96 ALA A O 1
ATOM 761 N N . ILE A 1 97 ? -15.077 1.485 2.219 1.00 88.12 97 ILE A N 1
ATOM 762 C CA . ILE A 1 97 ? -15.681 2.792 2.524 1.00 88.12 97 ILE A CA 1
ATOM 763 C C . ILE A 1 97 ? -16.979 2.629 3.321 1.00 88.12 97 ILE A C 1
ATOM 765 O O . ILE A 1 97 ? -17.230 3.385 4.259 1.00 88.12 97 ILE A O 1
ATOM 769 N N . GLU A 1 98 ? -17.815 1.663 2.945 1.00 89.19 98 GLU A N 1
ATOM 770 C CA . GLU A 1 98 ? -19.092 1.408 3.614 1.00 89.19 98 GLU A CA 1
ATOM 771 C C . GLU A 1 98 ? -18.866 0.851 5.016 1.00 89.19 98 GLU A C 1
ATOM 773 O O . GLU A 1 98 ? -19.453 1.354 5.974 1.00 89.19 98 GLU A O 1
ATOM 778 N N . ALA A 1 99 ? -17.939 -0.101 5.150 1.00 87.38 99 ALA A N 1
ATOM 779 C CA . ALA A 1 99 ? -17.528 -0.639 6.441 1.00 87.38 99 ALA A CA 1
ATOM 780 C C . ALA A 1 99 ? -16.974 0.452 7.370 1.00 87.38 99 ALA A C 1
ATOM 782 O O . ALA A 1 99 ? -17.370 0.537 8.531 1.00 87.38 99 ALA A O 1
ATOM 783 N N . TYR A 1 100 ? -16.123 1.344 6.855 1.00 87.38 100 TYR A N 1
ATOM 784 C CA . TYR A 1 100 ? -15.599 2.466 7.635 1.00 87.38 100 TYR A CA 1
ATOM 785 C C . TYR A 1 100 ? -16.704 3.428 8.087 1.00 87.38 100 TYR A C 1
ATOM 787 O O . TYR A 1 100 ? -16.740 3.834 9.249 1.00 87.38 100 TYR A O 1
ATOM 795 N N . ARG A 1 101 ? -17.635 3.784 7.190 1.00 89.50 101 ARG A N 1
ATOM 796 C CA . ARG A 1 101 ? -18.780 4.641 7.542 1.00 89.50 101 ARG A CA 1
ATOM 797 C C . ARG A 1 101 ? -19.645 4.002 8.620 1.00 89.50 101 ARG A C 1
ATOM 799 O O . ARG A 1 101 ? -20.058 4.704 9.538 1.00 89.50 101 ARG A O 1
ATOM 806 N N . PHE A 1 102 ? -19.883 2.697 8.521 1.00 88.94 102 PHE A N 1
ATOM 807 C CA . PHE A 1 102 ? -20.626 1.945 9.523 1.00 88.94 102 PHE A CA 1
ATOM 808 C C . PHE A 1 102 ? -19.929 1.987 10.887 1.00 88.94 102 PHE A C 1
ATOM 810 O O . PHE A 1 102 ? -20.568 2.340 11.875 1.00 88.94 102 PHE A O 1
ATOM 817 N N . LEU A 1 103 ? -18.620 1.723 10.943 1.00 88.19 103 LEU A N 1
ATOM 818 C CA . LEU A 1 103 ? -17.852 1.822 12.189 1.00 88.19 103 LEU A CA 1
ATOM 819 C C . LEU A 1 103 ? -17.927 3.232 12.781 1.00 88.19 103 LEU A C 1
ATOM 821 O O . LEU A 1 103 ? -18.290 3.387 13.941 1.00 88.19 103 LEU A O 1
ATOM 825 N N . LYS A 1 104 ? -17.691 4.268 11.972 1.00 86.31 104 LYS A N 1
ATOM 826 C CA . LYS A 1 104 ? -17.718 5.666 12.427 1.00 86.31 104 LYS A CA 1
ATOM 827 C C . LYS A 1 104 ? -19.083 6.116 12.964 1.00 86.31 104 LYS A C 1
ATOM 829 O O . LYS A 1 104 ? -19.145 6.997 13.807 1.00 86.31 104 LYS A O 1
ATOM 834 N N . GLN A 1 105 ? -20.180 5.554 12.459 1.00 87.88 105 GLN A N 1
ATOM 835 C CA . GLN A 1 105 ? -21.528 5.880 12.940 1.00 87.88 105 GLN A CA 1
ATOM 836 C C . GLN A 1 105 ? -21.885 5.184 14.257 1.00 87.88 105 GLN A C 1
ATOM 838 O O . GLN A 1 105 ? -22.772 5.659 14.962 1.00 87.88 105 GLN A O 1
ATOM 843 N N . ASN A 1 106 ? -21.240 4.056 14.562 1.00 86.19 106 ASN A N 1
ATOM 844 C CA . ASN A 1 106 ? -21.608 3.192 15.686 1.00 86.19 106 ASN A CA 1
ATOM 845 C C . ASN A 1 106 ? -20.566 3.180 16.814 1.00 86.19 106 ASN A C 1
ATOM 847 O O . ASN A 1 106 ? -20.876 2.723 17.912 1.00 86.19 106 ASN A O 1
ATOM 851 N N . ILE A 1 107 ? -19.356 3.680 16.561 1.00 82.00 107 ILE A N 1
ATOM 852 C CA . ILE A 1 107 ? -18.303 3.849 17.562 1.00 82.00 107 ILE A CA 1
ATOM 853 C C . ILE A 1 107 ? -18.340 5.301 18.051 1.00 82.00 107 ILE A C 1
ATOM 855 O O . ILE A 1 107 ? -18.225 6.209 17.224 1.00 82.00 107 ILE A O 1
ATOM 859 N N . PRO A 1 108 ? -18.532 5.546 19.359 1.00 73.25 108 PRO A N 1
ATOM 860 C CA . PRO A 1 108 ? -18.463 6.890 19.917 1.00 73.25 108 PRO A CA 1
ATOM 861 C C . PRO A 1 108 ? -17.049 7.458 19.760 1.00 73.25 108 PRO A C 1
ATOM 863 O O . PRO A 1 108 ? -16.070 6.719 19.859 1.00 73.25 108 PRO A O 1
ATOM 866 N N . ASP A 1 109 ? -16.942 8.769 19.531 1.00 65.81 109 ASP A N 1
ATOM 867 C CA . ASP A 1 109 ? -15.637 9.425 19.446 1.00 65.81 109 ASP A CA 1
ATOM 868 C C . ASP A 1 109 ? -14.836 9.164 20.736 1.00 65.81 109 ASP A C 1
ATOM 870 O O . ASP A 1 109 ? -15.403 9.218 21.838 1.00 65.81 109 ASP A O 1
ATOM 874 N N . PRO A 1 110 ? -13.531 8.854 20.625 1.00 59.19 110 PRO A N 1
ATOM 875 C CA . PRO A 1 110 ? -12.706 8.595 21.791 1.00 59.19 110 PRO A CA 1
ATOM 876 C C . PRO A 1 110 ? -12.704 9.827 22.710 1.00 59.19 110 PRO A C 1
ATOM 878 O O . PRO A 1 110 ? -12.714 10.963 22.223 1.00 59.19 110 PRO A O 1
ATOM 881 N N . PRO A 1 111 ? -12.681 9.642 24.041 1.00 50.53 111 PRO A N 1
ATOM 882 C CA . PRO A 1 111 ? -12.657 10.761 24.972 1.00 50.53 111 PRO A CA 1
ATOM 883 C C . PRO A 1 111 ? -11.350 11.550 24.800 1.00 50.53 111 PRO A C 1
ATOM 885 O O . PRO A 1 111 ? -10.303 11.121 25.279 1.00 50.53 111 PRO A O 1
ATOM 888 N N . GLY A 1 112 ? -11.400 12.701 24.117 1.00 57.97 112 GLY A N 1
ATOM 889 C CA . GLY A 1 112 ? -10.247 13.605 24.008 1.00 57.97 112 GLY A CA 1
ATOM 890 C C . GLY A 1 112 ? -10.048 14.395 22.710 1.00 57.97 112 GLY A C 1
ATOM 891 O O . GLY A 1 112 ? -8.989 15.006 22.582 1.00 57.97 112 GLY A O 1
ATOM 892 N N . THR A 1 113 ? -10.994 14.415 21.766 1.00 46.94 113 THR A N 1
ATOM 893 C CA . THR A 1 113 ? -10.998 15.417 20.673 1.00 46.94 113 THR A CA 1
ATOM 894 C C . THR A 1 113 ? -11.687 16.710 21.072 1.00 46.94 113 THR A C 1
ATOM 896 O O . THR A 1 113 ? -12.783 16.611 21.671 1.00 46.94 113 THR A O 1
#

pLDDT: mean 77.32, std 13.07, range [46.94, 94.25]

Nearest PDB structures (foldseek):
  8oip-assembly1_AY  TM=1.999E-01  e=9.395E+00  Sus scrofa

Radius of gyration: 24.77 Å; Cα contacts (8 Å, |Δi|>4): 27; chains: 1; bounding box: 38×54×56 Å

Sequence (113 aa):
MQQECTNFVNYWNSHRIRAQDKLEIPTGIPNHMFAFPENYGATNESIDLSDDDIQDVAEGSGVMDEEHIVNFIDPDTKQQCVGLIPNPEKIEAKNAIEAYRFLKQNIPDPPGT

Foldseek 3Di:
DVVVVVVVVVVVVPPPPDDDPDDPDPDDDCCVCVVPVVVVVDDPPDDDDDPVNVVVCCVVVVVVPPVPPDPPDDPVLVVLLCVQPVCVVPDDPVCVVVSVVSSVVRPDDPPDD